Protein AF-A0A239EX72-F1 (afdb_monomer_lite)

Radius of gyration: 17.88 Å; chains: 1; bounding box: 51×38×40 Å

Sequence (132 aa):
MGTRRCLGRELINRTRAIVERHTLRCRTRIGHNTALRYLEGLAVVLEASGWRCVRLYRPDGFPISLPVLRVYAPGAEDVEVWVHVRAEPDDRWSYYEARQGHGTGGHIHLCGDAKGAAEHVEHRLRARMYLC

Structure (mmCIF, N/CA/C/O backbone):
data_AF-A0A239EX72-F1
#
_entry.id   AF-A0A239EX72-F1
#
loop_
_atom_site.group_PDB
_atom_site.id
_atom_site.type_symbol
_atom_site.label_atom_id
_atom_site.label_alt_id
_atom_site.label_comp_id
_atom_site.label_asym_id
_atom_site.label_entity_id
_atom_site.label_seq_id
_atom_site.pdbx_PDB_ins_code
_atom_site.Cartn_x
_atom_site.Cartn_y
_atom_site.Cartn_z
_atom_site.occupancy
_atom_site.B_iso_or_equiv
_atom_site.auth_seq_id
_atom_site.auth_comp_id
_atom_site.auth_asym_id
_atom_site.auth_atom_id
_atom_site.pdbx_PDB_model_num
ATOM 1 N N . MET A 1 1 ? 38.584 30.556 -20.102 1.00 42.38 1 MET A N 1
ATOM 2 C CA . MET A 1 1 ? 38.464 29.078 -20.108 1.00 42.38 1 MET A CA 1
ATOM 3 C C . MET A 1 1 ? 37.609 28.638 -18.919 1.00 42.38 1 MET A C 1
ATOM 5 O O . MET A 1 1 ? 37.953 29.018 -17.815 1.00 42.38 1 MET A O 1
ATOM 9 N N . GLY A 1 2 ? 36.521 27.873 -19.121 1.00 50.16 2 GLY A N 1
ATOM 10 C CA . GLY A 1 2 ? 36.013 26.958 -18.074 1.00 50.16 2 GLY A CA 1
ATOM 11 C C . GLY A 1 2 ? 34.495 26.767 -17.879 1.00 50.16 2 GLY A C 1
ATOM 12 O O . GLY A 1 2 ? 34.089 25.663 -17.540 1.00 50.16 2 GLY A O 1
ATOM 13 N N . THR A 1 3 ? 33.625 27.749 -18.136 1.00 51.31 3 THR A N 1
ATOM 14 C CA . THR A 1 3 ? 32.201 27.680 -17.709 1.00 51.31 3 THR A CA 1
ATOM 15 C C . THR A 1 3 ? 31.259 26.880 -18.621 1.00 51.31 3 THR A C 1
ATOM 17 O O . THR A 1 3 ? 30.183 26.477 -18.189 1.00 51.31 3 THR A O 1
ATOM 20 N N . ARG A 1 4 ? 31.650 26.565 -19.865 1.00 48.59 4 ARG A N 1
ATOM 21 C CA . ARG A 1 4 ? 30.777 25.839 -20.818 1.00 48.59 4 ARG A CA 1
ATOM 22 C C . ARG A 1 4 ? 30.681 24.323 -20.574 1.00 48.59 4 ARG A C 1
ATOM 24 O O . ARG A 1 4 ? 29.738 23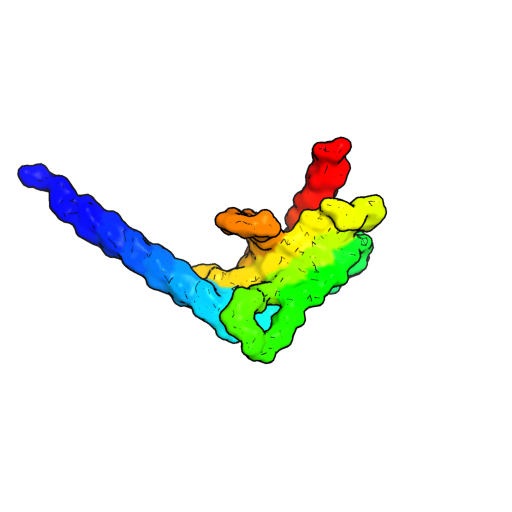.698 -21.046 1.00 48.59 4 ARG A O 1
ATOM 31 N N . ARG A 1 5 ? 31.623 23.720 -19.833 1.00 51.28 5 ARG A N 1
ATOM 32 C CA . ARG A 1 5 ? 31.660 22.258 -19.599 1.00 51.28 5 ARG A CA 1
ATOM 33 C C . ARG A 1 5 ? 30.672 21.781 -18.522 1.00 51.28 5 ARG A C 1
ATOM 35 O O . ARG A 1 5 ? 30.201 20.650 -18.606 1.00 51.28 5 ARG A O 1
ATOM 42 N N . CYS A 1 6 ? 30.322 22.631 -17.556 1.00 53.12 6 CYS A N 1
ATOM 43 C CA . CYS A 1 6 ? 29.379 22.287 -16.484 1.00 53.12 6 CYS A CA 1
ATOM 44 C C . CYS A 1 6 ? 27.919 22.297 -16.966 1.00 53.12 6 CYS A C 1
ATOM 46 O O . CYS A 1 6 ? 27.182 21.356 -16.684 1.00 53.12 6 CYS A O 1
ATOM 48 N N . LEU A 1 7 ? 27.546 23.286 -17.791 1.00 56.56 7 LEU A N 1
ATOM 49 C CA . LEU A 1 7 ? 26.210 23.399 -18.395 1.00 56.56 7 LEU A CA 1
ATOM 50 C C . LEU A 1 7 ? 25.836 22.162 -19.230 1.00 56.56 7 LEU A C 1
ATOM 52 O O . LEU A 1 7 ? 24.712 21.679 -19.140 1.00 56.56 7 LEU A O 1
ATOM 56 N N . GLY A 1 8 ? 26.785 21.599 -19.988 1.00 59.94 8 GLY A N 1
ATOM 57 C CA . GLY A 1 8 ? 26.547 20.393 -20.792 1.00 59.94 8 GLY A CA 1
ATOM 58 C C . GLY A 1 8 ? 26.231 19.145 -19.956 1.00 59.94 8 GLY A C 1
ATOM 59 O O . GLY A 1 8 ? 25.287 18.424 -20.267 1.00 59.94 8 GLY A O 1
ATOM 60 N N . ARG A 1 9 ? 26.969 18.901 -18.862 1.00 61.56 9 ARG A N 1
ATOM 61 C CA . ARG A 1 9 ? 26.714 17.759 -17.958 1.00 61.56 9 ARG A CA 1
ATOM 62 C C . ARG A 1 9 ? 25.416 17.918 -17.171 1.00 61.56 9 ARG A C 1
ATOM 64 O O . ARG A 1 9 ? 24.701 16.939 -16.979 1.00 61.56 9 ARG A O 1
ATOM 71 N N . GLU A 1 10 ? 25.098 19.132 -16.737 1.00 65.44 10 GLU A N 1
ATOM 72 C CA . GLU A 1 10 ? 23.873 19.396 -15.985 1.00 65.44 10 GLU A CA 1
ATOM 73 C C . GLU A 1 10 ? 22.617 19.204 -16.848 1.00 65.44 10 GLU A C 1
ATOM 75 O O . GLU A 1 10 ? 21.649 18.586 -16.403 1.00 65.44 10 GLU A O 1
ATOM 80 N N . LEU A 1 11 ? 22.660 19.638 -18.112 1.00 68.44 11 LEU A N 1
ATOM 81 C CA . LEU A 1 11 ? 21.590 19.392 -19.079 1.00 68.44 11 LEU A CA 1
ATOM 82 C C . LEU A 1 11 ? 21.415 17.893 -19.365 1.00 68.44 11 LEU A C 1
ATOM 84 O O . LEU A 1 11 ? 20.290 17.404 -19.327 1.00 68.44 11 LEU A O 1
ATOM 88 N N . ILE A 1 12 ? 22.505 17.141 -19.560 1.00 72.75 12 ILE A N 1
ATOM 89 C CA . ILE A 1 12 ? 22.450 15.680 -19.761 1.00 72.75 12 ILE A CA 1
ATOM 90 C C . ILE A 1 12 ? 21.832 14.973 -18.543 1.00 72.75 12 ILE A C 1
ATOM 92 O O . ILE A 1 12 ? 20.954 14.123 -18.702 1.00 72.75 12 ILE A O 1
ATOM 96 N N . ASN A 1 13 ? 22.235 15.352 -17.327 1.00 73.31 13 ASN A N 1
ATOM 97 C CA . ASN A 1 13 ? 21.699 14.774 -16.093 1.00 73.31 13 ASN A CA 1
ATOM 98 C C . ASN A 1 13 ? 20.205 15.081 -15.914 1.00 73.31 13 ASN A C 1
ATOM 100 O O . ASN A 1 13 ? 19.441 14.197 -15.523 1.00 73.31 13 ASN A O 1
ATOM 104 N N . ARG A 1 14 ? 19.761 16.302 -16.247 1.00 72.25 14 ARG A N 1
ATOM 105 C CA . ARG A 1 14 ? 18.335 16.668 -16.215 1.00 72.25 14 ARG A CA 1
ATOM 106 C C . ARG A 1 14 ? 17.524 15.868 -17.227 1.00 72.25 14 ARG A C 1
ATOM 108 O O . ARG A 1 14 ? 16.482 15.330 -16.862 1.00 72.25 14 ARG A O 1
ATOM 115 N N . THR A 1 15 ? 18.000 15.744 -18.463 1.00 77.75 15 THR A N 1
ATOM 116 C CA . THR A 1 15 ? 17.302 14.976 -19.503 1.00 77.75 15 THR A CA 1
ATOM 117 C C . THR A 1 15 ? 17.196 13.504 -19.119 1.00 77.75 15 THR A C 1
ATOM 119 O O . THR A 1 15 ? 16.111 12.931 -19.202 1.00 77.75 15 THR A O 1
ATOM 122 N N . ARG A 1 16 ? 18.278 12.908 -18.599 1.00 79.94 16 ARG A N 1
ATOM 123 C CA . ARG A 1 16 ? 18.266 11.535 -18.077 1.00 79.94 16 ARG A CA 1
ATOM 124 C C . ARG A 1 16 ? 17.235 11.368 -16.961 1.00 79.94 16 ARG A C 1
ATOM 126 O O . ARG A 1 16 ? 16.430 10.446 -17.026 1.00 79.94 16 ARG A O 1
ATOM 133 N N . ALA A 1 17 ? 17.202 12.284 -15.994 1.00 78.88 17 ALA A N 1
ATOM 134 C CA . ALA A 1 17 ? 16.235 12.234 -14.901 1.00 78.88 17 ALA A CA 1
ATOM 135 C C . ALA A 1 17 ? 14.778 12.378 -15.387 1.00 78.88 17 ALA A C 1
ATOM 137 O O . ALA A 1 17 ? 13.876 11.767 -14.818 1.00 78.88 17 ALA A O 1
ATOM 138 N N . ILE A 1 18 ? 14.522 13.172 -16.433 1.00 82.31 18 ILE A N 1
ATOM 139 C CA . ILE A 1 18 ? 13.183 13.315 -17.031 1.00 82.31 18 ILE A CA 1
ATOM 140 C C . ILE A 1 18 ? 12.755 12.021 -17.722 1.00 82.31 18 ILE A C 1
ATOM 142 O O . ILE A 1 18 ? 11.626 11.569 -17.509 1.00 82.31 18 ILE A O 1
ATOM 146 N N . VAL A 1 19 ? 13.646 11.437 -18.528 1.00 83.62 19 VAL A N 1
ATOM 147 C CA . VAL A 1 19 ? 13.401 10.171 -19.229 1.00 83.62 19 VAL A CA 1
ATOM 148 C C . VAL A 1 19 ? 13.155 9.061 -18.214 1.00 83.62 19 VAL A C 1
ATOM 150 O O . VAL A 1 19 ? 12.146 8.377 -18.304 1.00 83.62 19 VAL A O 1
ATOM 153 N N . GLU A 1 20 ? 13.997 8.946 -17.189 1.00 83.88 20 GLU A N 1
ATOM 154 C CA . GLU A 1 20 ? 13.853 7.951 -16.126 1.00 83.88 20 GLU A CA 1
ATOM 155 C C . GLU A 1 20 ? 12.517 8.089 -15.386 1.00 83.88 20 GLU A C 1
ATOM 157 O O . GLU A 1 20 ? 11.781 7.112 -15.252 1.00 83.88 20 GLU A O 1
ATOM 162 N N . ARG A 1 21 ? 12.119 9.312 -15.004 1.00 81.62 21 ARG A N 1
ATOM 163 C CA . ARG A 1 21 ? 10.792 9.554 -14.408 1.00 81.62 21 ARG A CA 1
ATOM 164 C C . ARG A 1 21 ? 9.651 9.130 -15.329 1.00 81.62 21 ARG A C 1
ATOM 166 O O . ARG A 1 21 ? 8.671 8.561 -14.848 1.00 81.62 21 ARG A O 1
ATOM 173 N N . HIS A 1 22 ? 9.745 9.417 -16.628 1.00 83.88 22 HIS A N 1
ATOM 174 C CA . HIS A 1 22 ? 8.723 9.008 -17.593 1.00 83.88 22 HIS A CA 1
ATOM 175 C C . HIS A 1 22 ? 8.668 7.489 -17.727 1.00 83.88 22 HIS A C 1
ATOM 177 O O . HIS A 1 22 ? 7.583 6.917 -17.633 1.00 83.88 22 HIS A O 1
ATOM 183 N N . THR A 1 23 ? 9.820 6.834 -17.852 1.00 86.25 23 THR A N 1
ATOM 184 C CA . THR A 1 23 ? 9.929 5.376 -17.924 1.00 86.25 23 THR A CA 1
ATOM 185 C C . THR A 1 23 ? 9.322 4.716 -16.690 1.00 86.25 23 THR A C 1
ATOM 187 O O . THR A 1 23 ? 8.486 3.828 -16.831 1.00 86.25 23 THR A O 1
ATOM 190 N N . LEU A 1 24 ? 9.649 5.177 -15.478 1.00 85.44 24 LEU A N 1
ATOM 191 C CA . LEU A 1 24 ? 9.088 4.632 -14.235 1.00 85.44 24 LEU A CA 1
ATOM 192 C C . LEU A 1 24 ? 7.579 4.865 -14.122 1.00 85.44 24 LEU A C 1
ATOM 194 O O . LEU A 1 24 ? 6.839 3.980 -13.686 1.00 85.44 24 LEU A O 1
ATOM 198 N N . ARG A 1 25 ? 7.089 6.028 -14.564 1.00 82.62 25 ARG A N 1
ATOM 199 C CA . ARG A 1 25 ? 5.649 6.314 -14.609 1.00 82.62 25 ARG A CA 1
ATOM 200 C C . ARG A 1 25 ? 4.927 5.383 -15.581 1.00 82.62 25 ARG A C 1
ATOM 202 O O . ARG A 1 25 ? 3.855 4.882 -15.248 1.00 82.62 25 ARG A O 1
ATOM 209 N N . CYS A 1 26 ? 5.509 5.126 -16.750 1.00 84.50 26 CYS A N 1
ATOM 210 C CA . CYS A 1 26 ? 4.985 4.160 -17.712 1.00 84.50 26 CYS A CA 1
ATOM 211 C C . CYS A 1 26 ? 5.011 2.739 -17.143 1.00 84.50 26 CYS A C 1
ATOM 213 O O . CYS A 1 26 ? 3.982 2.074 -17.172 1.00 84.50 26 CYS A O 1
ATOM 215 N N . ARG A 1 27 ? 6.126 2.302 -16.543 1.00 86.69 27 ARG A N 1
ATOM 216 C CA . ARG A 1 27 ? 6.235 0.983 -15.894 1.00 86.69 27 ARG A CA 1
ATOM 217 C C . ARG A 1 27 ? 5.203 0.800 -14.788 1.00 86.69 27 ARG A C 1
ATOM 219 O O . ARG A 1 27 ? 4.568 -0.243 -14.726 1.00 86.69 27 ARG A O 1
ATOM 226 N N . THR A 1 28 ? 4.969 1.829 -13.978 1.00 84.94 28 THR A N 1
ATOM 227 C CA . THR A 1 28 ? 3.935 1.791 -12.935 1.00 84.94 28 THR A CA 1
ATOM 228 C C . THR A 1 28 ? 2.534 1.626 -13.535 1.00 84.94 28 THR A C 1
ATOM 230 O O . THR A 1 28 ? 1.737 0.854 -13.015 1.00 84.94 28 THR A O 1
ATOM 233 N N . ARG A 1 29 ? 2.227 2.324 -14.639 1.00 80.88 29 ARG A N 1
ATOM 234 C CA . ARG A 1 29 ? 0.927 2.206 -15.325 1.00 80.88 29 ARG A CA 1
ATOM 235 C C . ARG A 1 29 ? 0.733 0.841 -15.979 1.00 80.88 29 ARG A C 1
ATOM 237 O O . ARG A 1 29 ? -0.339 0.271 -15.860 1.00 80.88 29 ARG A O 1
ATOM 244 N N . ILE A 1 30 ? 1.756 0.337 -16.667 1.00 83.00 30 ILE A N 1
ATOM 245 C CA . ILE A 1 30 ? 1.708 -0.959 -17.358 1.00 83.00 30 ILE A CA 1
ATOM 246 C C . ILE A 1 30 ? 1.656 -2.101 -16.336 1.00 83.00 30 ILE A C 1
ATOM 248 O O . ILE A 1 30 ? 0.908 -3.057 -16.505 1.00 83.00 30 ILE A O 1
ATOM 252 N N . GLY A 1 31 ? 2.407 -1.994 -15.240 1.00 85.94 31 GLY A N 1
ATOM 253 C CA . GLY A 1 31 ? 2.424 -2.976 -14.159 1.00 85.94 31 GLY A CA 1
ATOM 254 C C . GLY A 1 31 ? 1.267 -2.834 -13.169 1.00 85.94 31 GLY A C 1
ATOM 255 O O . GLY A 1 31 ? 1.466 -3.102 -11.986 1.00 85.94 31 GLY A O 1
ATOM 256 N N . HIS A 1 32 ? 0.076 -2.421 -13.620 1.00 85.62 32 HIS A N 1
ATOM 257 C CA . HIS A 1 32 ? -1.106 -2.243 -12.769 1.00 85.62 32 HIS A CA 1
ATOM 258 C C . HIS A 1 32 ? -1.394 -3.490 -11.918 1.00 85.62 32 HIS A C 1
ATOM 260 O O . HIS A 1 32 ? -1.473 -3.402 -10.695 1.00 85.62 32 HIS A O 1
ATOM 266 N N . ASN A 1 33 ? -1.419 -4.671 -12.542 1.00 89.00 33 ASN A N 1
ATOM 267 C CA . ASN A 1 33 ? -1.614 -5.948 -11.847 1.00 89.00 33 ASN A CA 1
ATOM 268 C C . ASN A 1 33 ? -0.537 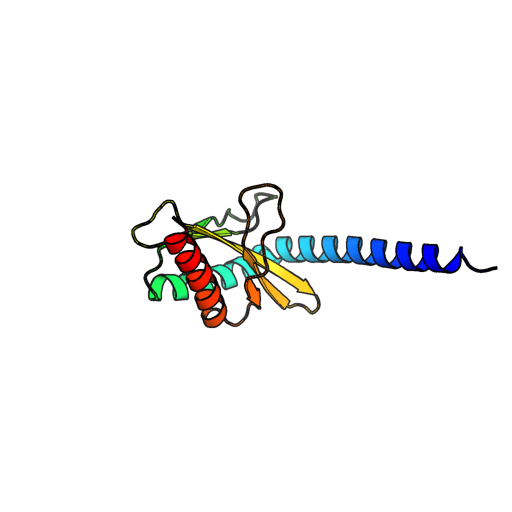-6.239 -10.790 1.00 89.00 33 ASN A C 1
ATOM 270 O O . ASN A 1 33 ? -0.833 -6.796 -9.735 1.00 89.00 33 ASN A O 1
ATOM 274 N N . THR A 1 34 ? 0.713 -5.845 -11.041 1.00 91.31 34 THR A N 1
ATOM 275 C CA . THR A 1 34 ? 1.799 -5.975 -10.060 1.00 91.31 34 THR A CA 1
ATOM 276 C C . THR A 1 34 ? 1.561 -5.058 -8.862 1.00 91.31 34 THR A C 1
ATOM 278 O O . THR A 1 34 ? 1.684 -5.496 -7.720 1.00 91.31 34 THR A O 1
ATOM 281 N N . ALA A 1 35 ? 1.155 -3.810 -9.109 1.00 90.56 35 ALA A N 1
ATOM 282 C CA . ALA A 1 35 ? 0.802 -2.871 -8.051 1.00 90.56 35 ALA A CA 1
ATOM 283 C C . ALA A 1 35 ? -0.383 -3.374 -7.207 1.00 90.56 35 ALA A C 1
ATOM 285 O O . ALA A 1 35 ? -0.314 -3.306 -5.982 1.00 90.56 35 ALA A O 1
ATOM 286 N N . LEU A 1 36 ? -1.423 -3.935 -7.839 1.00 91.56 36 LEU A N 1
ATOM 287 C CA . LEU A 1 36 ? -2.559 -4.543 -7.140 1.00 91.56 36 LEU A CA 1
ATOM 288 C C . LEU A 1 36 ? -2.123 -5.683 -6.219 1.00 91.56 36 LEU A C 1
ATOM 290 O O . LEU A 1 36 ? -2.506 -5.694 -5.057 1.00 91.56 36 LEU A O 1
ATOM 294 N N . ARG A 1 37 ? -1.278 -6.605 -6.697 1.00 94.00 37 ARG A N 1
ATOM 295 C CA . ARG A 1 37 ? -0.786 -7.732 -5.882 1.00 94.00 37 ARG A CA 1
ATOM 296 C C . ARG A 1 37 ? -0.058 -7.267 -4.624 1.00 94.00 37 ARG A C 1
ATOM 298 O O . ARG A 1 37 ? -0.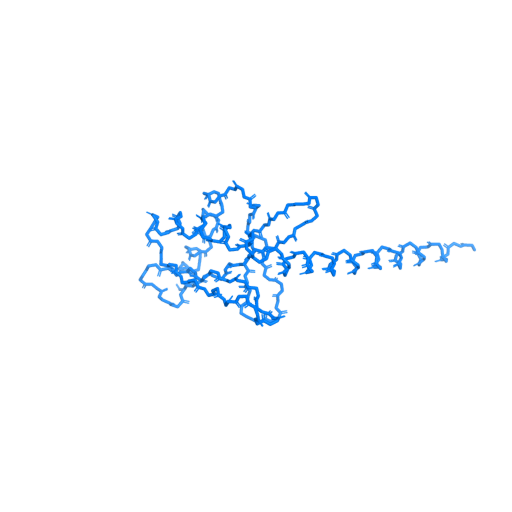286 -7.819 -3.551 1.00 94.00 37 ARG A O 1
ATOM 305 N N . TYR A 1 38 ? 0.799 -6.254 -4.744 1.00 96.00 38 TYR A N 1
ATOM 306 C CA . TYR A 1 38 ? 1.489 -5.695 -3.582 1.00 96.00 38 TYR A CA 1
ATOM 307 C C . TYR A 1 38 ? 0.525 -4.991 -2.624 1.00 96.00 38 TYR A C 1
ATOM 309 O O . TYR A 1 38 ? 0.614 -5.191 -1.415 1.00 96.00 38 TYR A O 1
ATOM 317 N N . LEU A 1 39 ? -0.417 -4.200 -3.143 1.00 95.81 39 LEU A N 1
ATOM 318 C CA . LEU A 1 39 ? -1.406 -3.520 -2.306 1.00 95.81 39 LEU A CA 1
ATOM 319 C C . LEU A 1 39 ? -2.349 -4.503 -1.600 1.00 95.81 39 LEU A C 1
ATOM 321 O O . LEU A 1 39 ? -2.664 -4.280 -0.437 1.00 95.81 39 LEU A O 1
ATOM 325 N N . GLU A 1 40 ? -2.749 -5.592 -2.255 1.00 95.75 40 GLU A N 1
ATOM 326 C CA . GLU A 1 40 ? -3.555 -6.649 -1.637 1.00 95.75 40 GLU A CA 1
ATOM 327 C C . GLU A 1 40 ? -2.787 -7.372 -0.532 1.00 95.75 40 GLU A C 1
ATOM 329 O O . GLU A 1 40 ? -3.308 -7.552 0.566 1.00 95.75 40 GLU A O 1
ATOM 334 N N . GLY A 1 41 ? -1.521 -7.725 -0.776 1.00 97.31 41 GLY A N 1
ATOM 335 C CA . GLY A 1 41 ? -0.672 -8.324 0.255 1.00 97.31 41 GLY A CA 1
ATOM 336 C C . GLY A 1 41 ? -0.525 -7.420 1.482 1.00 97.31 41 GLY A C 1
ATOM 337 O O . GLY A 1 41 ? -0.614 -7.893 2.612 1.00 97.31 41 GLY A O 1
ATOM 338 N N . LEU A 1 42 ? -0.362 -6.112 1.268 1.00 97.69 42 LEU A N 1
ATOM 339 C CA . LEU A 1 42 ? -0.337 -5.131 2.351 1.00 97.69 42 LEU A CA 1
ATOM 340 C C . LEU A 1 42 ? -1.687 -5.036 3.079 1.00 97.69 42 LEU A C 1
ATOM 342 O O . LEU A 1 42 ? -1.709 -4.991 4.308 1.00 97.69 42 LEU A O 1
ATOM 346 N N . ALA A 1 43 ? -2.800 -5.025 2.341 1.00 97.12 43 ALA A N 1
ATOM 347 C CA . ALA A 1 43 ? -4.140 -4.959 2.915 1.00 97.12 43 ALA A CA 1
ATOM 348 C C . ALA A 1 43 ? -4.418 -6.153 3.835 1.00 97.12 43 ALA A C 1
ATOM 350 O O . ALA A 1 43 ? -4.855 -5.946 4.959 1.00 97.12 43 ALA A O 1
ATOM 351 N N . VAL A 1 44 ? -4.075 -7.373 3.408 1.00 97.50 44 VAL A N 1
ATOM 352 C CA . VAL A 1 44 ? -4.238 -8.592 4.220 1.00 97.50 44 VAL A CA 1
ATOM 353 C C . VAL A 1 44 ? -3.495 -8.484 5.551 1.00 97.50 44 VAL A C 1
ATOM 355 O O . VAL A 1 44 ? -4.049 -8.820 6.596 1.00 97.50 44 VAL A O 1
ATOM 358 N N . VAL A 1 45 ? -2.251 -7.998 5.532 1.00 97.81 45 VAL A N 1
ATOM 359 C CA . VAL A 1 45 ? -1.452 -7.842 6.757 1.00 97.81 45 VAL A CA 1
ATOM 360 C C . VAL A 1 45 ? -2.063 -6.789 7.683 1.00 97.81 45 VAL A C 1
ATOM 362 O O . VAL A 1 45 ? -2.196 -7.030 8.879 1.00 97.81 45 VAL A O 1
ATOM 365 N N . LEU A 1 46 ? -2.469 -5.639 7.143 1.00 96.50 46 LEU A N 1
ATOM 366 C CA . LEU A 1 46 ? -3.078 -4.562 7.927 1.00 96.50 46 LEU A CA 1
ATOM 367 C C . LEU A 1 46 ? -4.443 -4.961 8.506 1.00 96.50 46 LEU A C 1
ATOM 369 O O . LEU A 1 46 ? -4.726 -4.673 9.667 1.00 96.50 46 LEU A O 1
ATOM 373 N N . GLU A 1 47 ? -5.277 -5.648 7.728 1.00 95.56 47 GLU A N 1
ATOM 374 C CA . GLU A 1 47 ? -6.576 -6.160 8.175 1.00 95.56 47 GLU A CA 1
ATOM 375 C C . GLU A 1 47 ? -6.407 -7.199 9.289 1.00 95.56 47 GLU A C 1
ATOM 377 O O . GLU A 1 47 ? -7.124 -7.142 10.288 1.00 95.56 47 GLU A O 1
ATOM 382 N N . ALA A 1 48 ? -5.413 -8.088 9.181 1.00 95.19 48 ALA A N 1
ATOM 383 C CA . ALA A 1 48 ? -5.075 -9.037 10.243 1.00 95.19 48 ALA A CA 1
ATOM 384 C C . ALA A 1 48 ? -4.620 -8.343 11.542 1.00 95.19 48 ALA A C 1
ATOM 386 O O . ALA A 1 48 ? -4.879 -8.852 12.632 1.00 95.19 48 ALA A O 1
ATOM 387 N N . SER A 1 49 ? -3.997 -7.166 11.438 1.00 91.19 49 SER A N 1
ATOM 388 C CA . SER A 1 49 ? -3.642 -6.302 12.574 1.00 91.19 49 SER A CA 1
ATOM 389 C C . SER A 1 49 ? -4.803 -5.427 13.086 1.00 91.19 49 SER A C 1
ATOM 391 O O . SER A 1 49 ? -4.612 -4.634 14.008 1.00 91.19 49 SER A O 1
ATOM 393 N N . GLY A 1 50 ? -6.007 -5.548 12.515 1.00 91.25 50 GLY A N 1
ATOM 394 C CA . GLY A 1 50 ? -7.208 -4.834 12.961 1.00 91.25 50 GLY A CA 1
ATOM 395 C C . GLY A 1 50 ? -7.432 -3.460 12.323 1.00 91.25 50 GLY A C 1
ATOM 396 O O . GLY A 1 50 ? -8.303 -2.716 12.774 1.00 91.25 50 GLY A O 1
ATOM 397 N N . TRP A 1 51 ? -6.683 -3.103 11.277 1.00 92.56 51 TRP A N 1
ATOM 398 C CA . TRP A 1 51 ? -6.886 -1.854 10.540 1.00 92.56 51 TRP A CA 1
ATOM 399 C C . TRP A 1 51 ? -7.943 -2.018 9.453 1.00 92.56 51 TRP A C 1
ATOM 401 O O . TRP A 1 51 ? -8.010 -3.036 8.765 1.00 92.56 51 TRP A O 1
ATOM 411 N N . ARG A 1 52 ? -8.752 -0.977 9.236 1.00 93.06 52 ARG A N 1
ATOM 412 C CA . ARG A 1 52 ? -9.755 -0.981 8.167 1.00 93.06 52 ARG A CA 1
ATOM 413 C C . ARG A 1 52 ? -9.118 -0.526 6.860 1.00 93.06 52 ARG A C 1
ATOM 415 O O . ARG A 1 52 ? -8.659 0.610 6.749 1.00 93.06 52 ARG A O 1
ATOM 422 N N . CYS A 1 53 ? -9.156 -1.393 5.855 1.00 94.50 53 CYS A N 1
ATOM 423 C CA . CYS A 1 53 ? -8.612 -1.124 4.531 1.00 94.50 53 CYS A CA 1
ATOM 424 C C . CYS A 1 53 ? -9.728 -0.937 3.493 1.00 94.50 53 CYS A C 1
ATOM 426 O O . CYS A 1 53 ? -10.641 -1.750 3.373 1.00 94.50 53 CYS A O 1
ATOM 428 N N . VAL A 1 54 ? -9.647 0.133 2.704 1.00 91.19 54 VAL A N 1
ATOM 429 C CA . VAL A 1 54 ? -10.540 0.418 1.577 1.00 91.19 54 VAL A CA 1
ATOM 430 C C . VAL A 1 54 ? -9.725 0.411 0.290 1.00 91.19 54 VAL A C 1
ATOM 432 O O . VAL A 1 54 ? -8.837 1.237 0.073 1.00 91.19 54 VAL A O 1
ATOM 435 N N . ARG A 1 55 ? -10.039 -0.548 -0.578 1.00 92.19 55 ARG A N 1
ATOM 436 C CA . ARG A 1 55 ? -9.374 -0.766 -1.864 1.00 92.19 55 ARG A CA 1
ATOM 437 C C . ARG A 1 55 ? -9.986 0.172 -2.903 1.00 92.19 55 ARG A C 1
ATOM 439 O O . ARG A 1 55 ? -11.112 -0.025 -3.344 1.00 92.19 55 ARG A O 1
ATOM 446 N N . LEU A 1 56 ? -9.252 1.209 -3.295 1.00 87.12 56 LEU A N 1
ATOM 447 C CA . LEU A 1 56 ? -9.632 2.153 -4.352 1.00 87.12 56 LEU A CA 1
ATOM 448 C C . LEU A 1 56 ? -8.955 1.748 -5.666 1.00 87.12 56 LEU A C 1
ATOM 450 O O . LEU A 1 56 ? -8.205 2.508 -6.287 1.00 87.12 56 LEU A O 1
ATOM 454 N N . TYR A 1 57 ? -9.183 0.500 -6.063 1.00 82.00 57 TYR A N 1
ATOM 455 C CA . TYR A 1 57 ? -8.607 -0.093 -7.261 1.00 82.00 57 TYR A CA 1
ATOM 456 C C . TY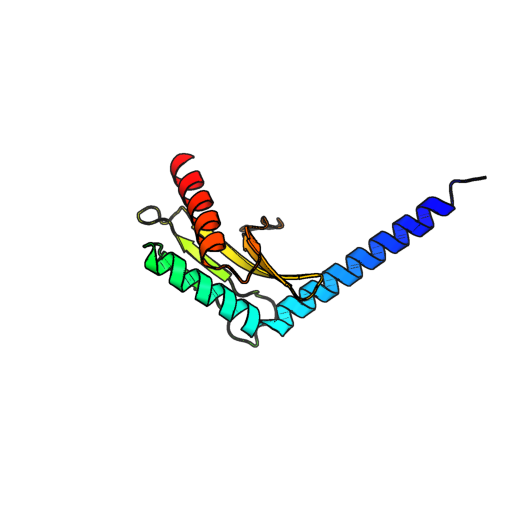R A 1 57 ? -9.565 0.181 -8.411 1.00 82.00 57 TYR A C 1
ATOM 458 O O . TYR A 1 57 ? -10.553 -0.526 -8.596 1.00 82.00 57 TYR A O 1
ATOM 466 N N . ARG A 1 58 ? -9.346 1.273 -9.150 1.00 69.19 58 ARG A N 1
ATOM 467 C CA . ARG A 1 58 ? -10.121 1.468 -10.378 1.00 69.19 58 ARG A CA 1
ATOM 468 C C . ARG A 1 58 ? -9.776 0.349 -11.366 1.00 69.19 58 ARG A C 1
ATOM 470 O O . ARG A 1 58 ? -8.593 0.036 -11.486 1.00 69.19 58 ARG A O 1
ATOM 477 N N . PRO A 1 59 ? -10.772 -0.214 -12.068 1.00 58.50 59 PRO A N 1
ATOM 478 C CA . PRO A 1 59 ? -10.538 -1.274 -13.035 1.00 58.50 59 PRO A CA 1
ATOM 479 C C . PRO A 1 59 ? -9.642 -0.804 -14.188 1.00 58.50 59 PRO A C 1
ATOM 481 O O . PRO A 1 59 ? -9.660 0.374 -14.574 1.00 58.50 59 PRO A O 1
ATOM 484 N N . ASP A 1 60 ? -8.887 -1.754 -14.742 1.00 49.94 60 ASP A N 1
ATOM 485 C CA . ASP A 1 60 ? -8.095 -1.584 -15.958 1.00 49.94 60 ASP A CA 1
ATOM 486 C C . ASP A 1 60 ? -8.967 -0.985 -17.079 1.00 49.94 60 ASP A C 1
ATOM 488 O O . ASP A 1 60 ? -10.059 -1.472 -17.368 1.00 49.94 60 ASP A O 1
ATOM 492 N N . GLY A 1 61 ? -8.507 0.113 -17.690 1.00 45.66 61 GLY A N 1
ATOM 493 C CA . GLY A 1 61 ? -9.232 0.830 -18.752 1.00 45.66 61 GLY A CA 1
ATOM 494 C C . GLY A 1 61 ? -9.516 2.307 -18.462 1.00 45.66 61 GLY A C 1
ATOM 495 O O . GLY A 1 61 ? -9.788 3.062 -19.393 1.00 45.66 61 GLY A O 1
ATOM 496 N N . PHE A 1 62 ? -9.373 2.765 -17.210 1.00 47.25 62 PHE A N 1
ATOM 497 C CA . PHE A 1 62 ? -9.388 4.198 -16.886 1.00 47.25 62 PHE A CA 1
ATOM 498 C C . PHE A 1 62 ? -7.964 4.790 -16.919 1.00 47.25 62 PHE A C 1
ATOM 500 O O . PHE A 1 62 ? -7.148 4.469 -16.055 1.00 47.25 62 PHE A O 1
ATOM 507 N N . PRO A 1 63 ? -7.637 5.698 -17.858 1.00 48.72 63 PRO A N 1
ATOM 508 C CA . PRO A 1 63 ? -6.249 5.987 -18.247 1.00 48.72 63 PRO A CA 1
ATOM 509 C C . PRO A 1 63 ? -5.357 6.724 -17.221 1.00 48.72 63 PRO A C 1
ATOM 511 O O . PRO A 1 63 ? -4.254 7.150 -17.574 1.00 48.72 63 PRO A O 1
ATOM 514 N N . ILE A 1 64 ? -5.789 6.957 -15.971 1.00 53.91 64 ILE A N 1
ATOM 515 C CA . ILE A 1 64 ? -5.162 8.004 -15.134 1.00 53.91 64 ILE A CA 1
ATOM 516 C C . ILE A 1 64 ? -4.959 7.645 -13.649 1.00 53.91 64 ILE A C 1
ATOM 518 O O . ILE A 1 64 ? -4.070 8.229 -13.025 1.00 53.91 64 ILE A O 1
ATOM 522 N N . SER A 1 65 ? -5.683 6.689 -13.062 1.00 66.31 65 SER A N 1
ATOM 523 C CA . SER A 1 65 ? -5.613 6.462 -11.607 1.00 66.31 65 SER A CA 1
ATOM 524 C C . SER A 1 65 ? -4.738 5.261 -11.251 1.00 66.31 65 SER A C 1
ATOM 526 O O . SER A 1 65 ? -5.057 4.132 -11.605 1.00 66.31 65 SER A O 1
ATOM 528 N N . LEU A 1 66 ? -3.640 5.507 -10.529 1.00 76.94 66 LEU A N 1
ATOM 529 C CA . LEU A 1 66 ? -2.893 4.442 -9.855 1.00 76.94 66 LEU A CA 1
ATOM 530 C C . LEU A 1 66 ? -3.809 3.758 -8.828 1.00 76.94 66 LEU A C 1
ATOM 532 O O . LEU A 1 66 ? -4.619 4.460 -8.218 1.00 76.94 66 LEU A O 1
ATOM 536 N N . PRO A 1 67 ? -3.699 2.434 -8.621 1.00 86.81 67 PRO A N 1
ATOM 537 C CA . PRO A 1 67 ? -4.445 1.777 -7.562 1.00 86.81 67 PRO A CA 1
ATOM 538 C C . PRO A 1 67 ? -3.992 2.334 -6.212 1.00 86.81 67 PRO A C 1
ATOM 540 O O . PRO A 1 67 ? -2.794 2.516 -5.968 1.00 86.81 67 PRO A O 1
ATOM 543 N N . VAL A 1 68 ? -4.965 2.634 -5.355 1.00 89.19 68 VAL A N 1
ATOM 544 C CA . VAL A 1 68 ? -4.724 3.181 -4.019 1.00 89.19 68 VAL A CA 1
ATOM 545 C C . VAL A 1 68 ? -5.389 2.290 -2.983 1.00 89.19 68 VAL A C 1
ATOM 547 O O . VAL A 1 68 ? -6.529 1.865 -3.150 1.00 89.19 68 VAL A O 1
ATOM 550 N N . LEU A 1 69 ? -4.681 2.030 -1.894 1.00 93.06 69 LEU A N 1
ATOM 551 C CA . LEU A 1 69 ? -5.212 1.447 -0.675 1.00 93.06 69 LEU A CA 1
ATOM 552 C C . LEU A 1 69 ? -5.361 2.555 0.367 1.00 93.06 69 LEU A C 1
ATOM 554 O O . LEU A 1 69 ? -4.379 3.189 0.743 1.00 93.06 69 LEU A O 1
ATOM 558 N N . ARG A 1 70 ? -6.580 2.803 0.829 1.00 92.19 70 ARG A N 1
ATOM 559 C CA . ARG A 1 70 ? -6.856 3.746 1.914 1.00 92.19 70 ARG A CA 1
ATOM 560 C C . ARG A 1 70 ? -6.953 2.965 3.218 1.00 92.19 70 ARG A C 1
ATOM 562 O O . ARG A 1 70 ? -7.710 2.004 3.293 1.00 92.19 70 ARG A O 1
ATOM 569 N N . VAL A 1 71 ? -6.174 3.350 4.218 1.00 93.12 71 VAL A N 1
ATOM 570 C CA . VAL A 1 71 ? -6.084 2.661 5.508 1.00 93.12 71 VAL A CA 1
ATOM 571 C C . VAL A 1 71 ? -6.557 3.614 6.588 1.00 93.12 71 VAL A C 1
ATOM 573 O O . VAL A 1 71 ? -6.060 4.737 6.670 1.00 93.12 71 VAL A O 1
ATOM 576 N N . TYR A 1 72 ? -7.503 3.158 7.398 1.00 90.38 72 TYR A N 1
ATOM 577 C CA . TYR A 1 72 ? -8.105 3.942 8.464 1.00 90.38 72 TYR A CA 1
ATOM 578 C C . TYR A 1 72 ? -7.683 3.453 9.832 1.00 90.38 72 TYR A C 1
ATOM 580 O O . TYR A 1 72 ? -7.630 2.250 10.106 1.00 90.38 72 TYR A O 1
ATOM 588 N N . ALA A 1 73 ? -7.484 4.430 10.701 1.00 84.56 73 ALA A N 1
ATOM 589 C CA . ALA A 1 73 ? -7.425 4.264 12.131 1.00 84.56 73 ALA A CA 1
ATOM 590 C C . ALA A 1 73 ? -8.733 3.679 12.704 1.00 84.56 73 ALA A C 1
ATOM 592 O O . ALA A 1 73 ? -9.806 4.246 12.482 1.00 84.56 73 ALA A O 1
ATOM 593 N N . PRO A 1 74 ? -8.676 2.586 13.487 1.00 78.81 74 PRO A N 1
ATOM 594 C CA . PRO A 1 74 ? -9.831 2.118 14.244 1.00 78.81 74 PRO A CA 1
ATOM 595 C C . PRO A 1 74 ? -10.329 3.219 15.186 1.00 78.81 74 PRO A C 1
ATOM 597 O O . PRO A 1 74 ? -9.548 3.778 15.952 1.00 78.81 74 PRO A O 1
ATOM 600 N N . GLY A 1 75 ? -11.623 3.538 15.125 1.00 79.00 75 GLY A N 1
ATOM 601 C CA . GLY A 1 75 ? -12.244 4.541 15.998 1.00 79.00 75 GLY A CA 1
ATOM 602 C C . GLY A 1 75 ? -11.927 6.006 15.665 1.00 79.00 75 GLY A C 1
ATOM 603 O O . GLY A 1 75 ? -12.420 6.883 16.365 1.00 79.00 75 GLY A O 1
ATOM 604 N N . ALA A 1 76 ? -11.160 6.285 14.606 1.00 80.06 76 ALA A N 1
ATOM 605 C CA . ALA A 1 76 ? -10.878 7.643 14.140 1.00 80.06 76 ALA A CA 1
ATOM 606 C C . ALA A 1 76 ? -10.972 7.700 12.608 1.00 80.06 76 ALA A C 1
ATOM 608 O O . ALA A 1 76 ? -9.964 7.651 11.907 1.00 80.06 76 ALA A O 1
ATOM 609 N N . GLU A 1 77 ? -12.198 7.783 12.081 1.00 75.38 77 GLU A N 1
ATOM 610 C CA . GLU A 1 77 ? -12.444 7.745 10.629 1.00 75.38 77 GLU A CA 1
ATOM 611 C C . GLU A 1 77 ? -11.835 8.937 9.869 1.00 75.38 77 GLU A C 1
ATOM 613 O O . GLU A 1 77 ? -11.583 8.827 8.671 1.00 75.38 77 GLU A O 1
ATOM 618 N N . ASP A 1 78 ? -11.513 10.032 10.563 1.00 80.06 78 ASP A N 1
ATOM 619 C CA . ASP A 1 78 ? -10.814 11.190 9.989 1.00 80.06 78 ASP A CA 1
ATOM 620 C C . ASP A 1 78 ? -9.288 10.990 9.887 1.00 80.06 78 ASP A C 1
ATOM 622 O O . ASP A 1 78 ? -8.590 11.779 9.243 1.00 80.06 78 ASP A O 1
ATOM 626 N N . VAL A 1 79 ? -8.741 9.932 10.503 1.00 83.50 79 VAL A N 1
ATOM 627 C CA . VAL A 1 79 ? -7.308 9.617 10.478 1.00 83.50 79 VAL A CA 1
ATOM 628 C C . VAL A 1 79 ?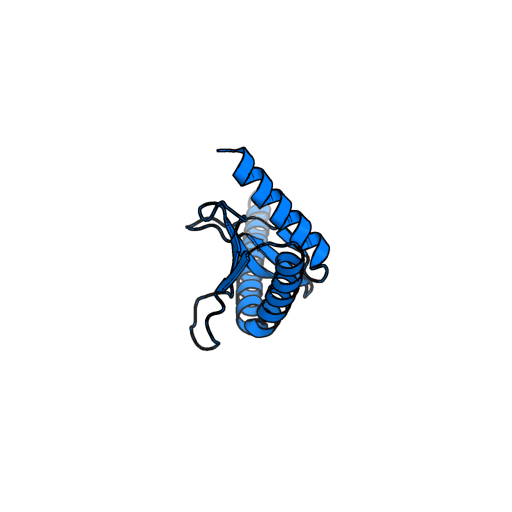 -7.035 8.488 9.493 1.00 83.50 79 VAL A C 1
ATOM 630 O O . VAL A 1 79 ? -7.352 7.317 9.718 1.00 83.50 79 VAL A O 1
ATOM 633 N N . GLU A 1 80 ? -6.367 8.841 8.397 1.00 88.12 80 GLU A N 1
ATOM 634 C CA . GLU A 1 80 ? -6.121 7.917 7.297 1.00 88.12 80 GLU A CA 1
ATOM 635 C C . GLU A 1 80 ? -4.749 8.065 6.656 1.00 88.12 80 GLU A C 1
ATOM 637 O O . GLU A 1 80 ? -4.105 9.113 6.730 1.00 88.12 80 GLU A O 1
ATOM 642 N N . VAL A 1 81 ? -4.322 7.006 5.973 1.00 89.88 81 VAL A N 1
ATOM 643 C CA . VAL A 1 81 ? -3.160 6.980 5.083 1.00 89.88 81 VAL A CA 1
ATOM 644 C C . VAL A 1 81 ? -3.606 6.414 3.742 1.00 89.88 81 VAL A C 1
ATOM 646 O O . VAL A 1 81 ? -4.294 5.398 3.676 1.00 89.88 81 VAL A O 1
ATOM 649 N N . TRP A 1 82 ? -3.201 7.067 2.658 1.00 90.69 82 TRP A N 1
ATOM 650 C CA . TRP A 1 82 ? -3.429 6.582 1.302 1.00 90.69 82 TRP A CA 1
ATOM 651 C C . TRP A 1 82 ? -2.120 5.992 0.803 1.00 90.69 82 TRP A C 1
ATOM 653 O O . TRP A 1 82 ? -1.097 6.669 0.825 1.00 90.69 82 TRP A O 1
ATOM 663 N N . VAL A 1 83 ? -2.131 4.743 0.360 1.00 92.81 83 VAL A N 1
ATOM 664 C CA . VAL A 1 83 ? -0.943 4.022 -0.096 1.00 92.81 83 VAL A CA 1
ATOM 665 C C . VAL A 1 83 ? -1.105 3.667 -1.564 1.00 92.81 83 VAL A C 1
ATOM 667 O O . VAL A 1 83 ? -2.100 3.067 -1.956 1.00 92.81 83 VAL A O 1
ATOM 670 N N . HIS A 1 84 ? -0.116 3.993 -2.385 1.00 91.25 84 HIS A N 1
ATOM 671 C CA . HIS A 1 84 ? -0.006 3.500 -3.756 1.00 91.25 84 HIS A CA 1
ATOM 672 C C . HIS A 1 84 ? 1.358 2.851 -3.965 1.00 91.25 84 HIS A C 1
ATOM 674 O O . HIS A 1 84 ? 2.294 3.048 -3.192 1.00 91.25 84 HIS A O 1
ATOM 680 N N . VAL A 1 85 ? 1.484 2.075 -5.033 1.00 92.31 85 VAL A N 1
ATOM 681 C CA . VAL A 1 85 ? 2.722 1.368 -5.371 1.00 92.31 85 VAL A CA 1
ATOM 682 C C . VAL A 1 85 ? 3.313 1.962 -6.647 1.00 92.31 85 VAL A C 1
ATOM 684 O O . VAL A 1 85 ? 2.584 2.299 -7.583 1.00 92.31 85 VAL A O 1
ATOM 687 N N . ARG A 1 86 ? 4.637 2.155 -6.675 1.00 90.06 86 ARG A N 1
ATOM 688 C CA . ARG A 1 86 ? 5.363 2.670 -7.848 1.00 90.06 86 ARG A CA 1
ATOM 689 C C . ARG A 1 86 ? 6.537 1.784 -8.202 1.00 90.06 86 ARG A C 1
ATOM 691 O O . ARG A 1 86 ? 7.207 1.270 -7.312 1.00 90.06 86 ARG A O 1
ATOM 698 N N . ALA A 1 87 ? 6.792 1.669 -9.499 1.00 90.88 87 ALA A N 1
ATOM 699 C CA . ALA A 1 87 ? 8.021 1.081 -9.998 1.00 90.88 87 ALA A CA 1
ATOM 700 C C . ALA A 1 87 ? 9.204 2.004 -9.674 1.00 90.88 87 ALA A C 1
ATOM 702 O O . ALA A 1 87 ? 9.115 3.228 -9.817 1.00 90.88 87 ALA A O 1
ATOM 703 N N . GLU A 1 88 ? 10.313 1.396 -9.287 1.00 88.56 88 GLU A N 1
ATOM 704 C CA . GLU A 1 88 ? 11.598 2.033 -9.033 1.00 88.56 88 GLU A CA 1
ATOM 705 C C . GLU A 1 88 ? 12.641 1.583 -10.068 1.00 88.56 88 GLU A C 1
ATOM 707 O O . GLU A 1 88 ? 12.390 0.644 -10.843 1.00 88.56 88 GLU A O 1
ATOM 712 N N . PRO A 1 89 ? 13.807 2.257 -10.129 1.00 85.38 89 PRO A N 1
ATOM 713 C CA . PRO A 1 89 ? 14.962 1.727 -10.841 1.00 85.38 89 PRO A CA 1
ATOM 714 C C . PRO A 1 89 ? 15.292 0.297 -10.381 1.00 85.38 89 PRO A C 1
ATOM 716 O O . PRO A 1 89 ? 14.952 -0.107 -9.264 1.00 85.38 89 PRO A O 1
ATOM 719 N N . ASP A 1 90 ? 15.971 -0.455 -11.247 1.00 85.75 90 ASP A N 1
ATOM 720 C CA . ASP A 1 90 ? 16.415 -1.836 -10.991 1.00 85.75 90 ASP A CA 1
ATOM 721 C C . ASP A 1 90 ? 15.275 -2.858 -10.841 1.00 85.75 90 ASP A C 1
ATOM 723 O O . ASP A 1 90 ? 15.345 -3.780 -10.036 1.00 85.75 90 ASP A O 1
ATOM 727 N N . ASP A 1 91 ? 14.187 -2.674 -11.591 1.00 84.44 91 ASP A N 1
ATOM 728 C CA . ASP A 1 91 ? 13.007 -3.552 -11.583 1.00 84.44 91 ASP A CA 1
ATOM 729 C C . ASP A 1 91 ? 12.277 -3.720 -10.237 1.00 84.44 91 ASP A C 1
ATOM 731 O O . ASP A 1 91 ? 11.338 -4.509 -10.119 1.00 84.44 91 ASP A O 1
ATOM 735 N N . ARG A 1 92 ? 12.616 -2.895 -9.246 1.00 92.88 92 ARG A N 1
ATOM 736 C CA . ARG A 1 92 ? 11.957 -2.883 -7.940 1.00 92.88 92 ARG A CA 1
ATOM 737 C C . ARG A 1 92 ? 10.636 -2.123 -7.961 1.00 92.88 92 ARG A C 1
ATOM 739 O O . ARG A 1 92 ? 10.309 -1.387 -8.895 1.00 92.88 92 ARG A O 1
ATOM 746 N N . TRP A 1 93 ? 9.895 -2.296 -6.877 1.00 94.62 93 TRP A N 1
ATOM 747 C CA . TRP A 1 93 ? 8.658 -1.593 -6.577 1.00 94.62 93 TRP A CA 1
ATOM 748 C C . TRP A 1 93 ? 8.695 -1.138 -5.124 1.00 94.62 93 TRP A C 1
ATOM 750 O O . TRP A 1 93 ? 9.308 -1.812 -4.298 1.00 94.62 93 TRP A O 1
ATOM 760 N N . SER A 1 94 ? 8.021 -0.036 -4.814 1.00 95.19 94 SER A N 1
ATOM 761 C CA . SER A 1 94 ? 7.904 0.455 -3.439 1.00 95.19 94 SER A CA 1
ATOM 762 C C . SER A 1 94 ? 6.516 0.990 -3.144 1.00 95.19 94 SER A C 1
ATOM 764 O O . SER A 1 94 ? 5.827 1.529 -4.020 1.00 95.19 94 SER A O 1
ATOM 766 N N . TYR A 1 95 ? 6.142 0.878 -1.875 1.00 95.25 95 TYR A N 1
ATOM 767 C CA . TYR A 1 95 ? 4.987 1.530 -1.293 1.00 95.25 95 TYR A CA 1
ATOM 768 C C . TYR A 1 95 ? 5.298 3.005 -1.068 1.00 95.25 95 TYR A C 1
ATOM 770 O O . TYR A 1 95 ? 6.341 3.384 -0.529 1.00 95.25 95 TYR A O 1
ATOM 778 N N . TYR A 1 96 ? 4.355 3.847 -1.452 1.00 92.06 96 TYR A N 1
ATOM 779 C CA . TYR A 1 96 ? 4.409 5.284 -1.285 1.00 92.06 96 TYR A CA 1
ATOM 780 C C . TYR A 1 96 ? 3.121 5.763 -0.650 1.00 92.06 96 TYR A C 1
ATOM 782 O O . TYR A 1 96 ? 2.041 5.262 -0.946 1.00 92.06 96 TYR A O 1
ATOM 790 N N . GLU A 1 97 ? 3.240 6.769 0.200 1.00 90.25 97 GLU A N 1
ATOM 791 C CA . GLU A 1 97 ? 2.079 7.507 0.643 1.00 90.25 97 GLU A CA 1
ATOM 792 C C . GLU A 1 97 ? 1.612 8.408 -0.507 1.00 90.25 97 GLU A C 1
ATOM 794 O O . GLU A 1 97 ? 2.410 9.128 -1.115 1.00 90.25 97 GLU A O 1
ATOM 799 N N . ALA A 1 98 ? 0.321 8.382 -0.814 1.00 82.25 98 ALA A N 1
ATOM 800 C CA . ALA A 1 98 ? -0.327 9.388 -1.631 1.00 82.25 98 ALA A CA 1
ATOM 801 C C . ALA A 1 98 ? -0.732 10.553 -0.721 1.00 82.25 98 ALA A C 1
ATOM 803 O O . ALA A 1 98 ? -1.394 10.363 0.296 1.00 82.25 98 ALA A O 1
ATOM 804 N N . ARG A 1 99 ? -0.353 11.783 -1.081 1.00 70.19 99 ARG A N 1
ATOM 805 C CA . ARG A 1 99 ? -0.947 12.970 -0.456 1.00 70.19 99 ARG A CA 1
ATOM 806 C C . ARG A 1 99 ? -2.254 13.293 -1.170 1.00 70.19 99 ARG A C 1
ATOM 808 O O . ARG A 1 99 ? -2.308 13.261 -2.398 1.00 70.19 99 ARG A O 1
ATOM 815 N N . GLN A 1 100 ? -3.275 13.679 -0.413 1.00 54.50 100 GLN A N 1
ATOM 816 C CA . GLN A 1 100 ? -4.423 14.387 -0.969 1.00 54.50 100 GLN A CA 1
ATOM 817 C C . GLN A 1 100 ? -3.915 15.768 -1.454 1.00 54.50 100 GLN A C 1
ATOM 819 O O . GLN A 1 100 ? -3.527 16.605 -0.642 1.00 54.50 100 GLN A O 1
ATOM 824 N N . GLY A 1 101 ? -3.782 15.973 -2.774 1.00 49.84 101 GLY A N 1
ATOM 825 C CA . GLY A 1 101 ? -3.295 17.228 -3.386 1.00 49.84 101 GLY A CA 1
ATOM 826 C C . GLY A 1 101 ? -1.939 17.149 -4.120 1.00 49.84 101 GLY A C 1
ATOM 827 O O . GLY A 1 101 ? -1.423 16.077 -4.417 1.00 49.84 101 GLY A O 1
ATOM 828 N N . HIS A 1 102 ? -1.358 18.311 -4.452 1.00 39.41 102 HIS A N 1
ATOM 829 C CA . HIS A 1 102 ? -0.279 18.488 -5.453 1.00 39.41 102 HIS A CA 1
ATOM 830 C C . HIS A 1 102 ? 1.152 18.099 -5.013 1.00 39.41 102 HIS A C 1
ATOM 832 O O . HIS A 1 102 ? 2.122 18.480 -5.668 1.00 39.41 102 HIS A O 1
ATOM 838 N N . GLY A 1 103 ? 1.317 17.365 -3.911 1.00 48.16 103 GLY A N 1
ATOM 839 C CA . GLY A 1 103 ? 2.630 16.960 -3.397 1.00 48.16 103 GLY A CA 1
ATOM 840 C C . GLY A 1 103 ? 2.987 15.517 -3.751 1.00 48.16 103 GLY A C 1
ATOM 841 O O . GLY A 1 103 ? 2.137 14.632 -3.710 1.00 48.16 103 GLY A O 1
ATOM 842 N N . THR A 1 104 ? 4.264 15.238 -4.025 1.00 55.47 104 THR A N 1
ATOM 843 C CA . THR A 1 104 ? 4.782 13.863 -3.975 1.00 55.47 104 THR A CA 1
ATOM 844 C C . THR A 1 104 ? 4.760 13.396 -2.527 1.00 55.47 104 THR A C 1
ATOM 846 O O . THR A 1 104 ? 5.540 13.887 -1.715 1.00 55.47 104 THR A O 1
ATOM 849 N N . GLY A 1 105 ? 3.851 12.484 -2.185 1.00 69.44 105 GLY A N 1
ATOM 850 C CA . GLY A 1 105 ? 3.885 11.841 -0.877 1.00 69.44 105 GLY A CA 1
ATOM 851 C C . GLY A 1 105 ? 5.134 10.970 -0.689 1.00 69.44 105 GLY A C 1
ATOM 852 O O . GLY A 1 105 ? 5.894 10.715 -1.633 1.00 69.44 105 GLY A O 1
ATOM 853 N N . GLY A 1 106 ? 5.397 10.616 0.567 1.00 86.25 106 GLY A N 1
ATOM 854 C CA . GLY A 1 106 ? 6.670 10.045 0.997 1.00 86.25 106 GLY A CA 1
ATOM 855 C C . GLY A 1 106 ? 6.826 8.569 0.642 1.00 86.25 106 GLY A C 1
ATOM 856 O O . GLY A 1 106 ? 5.850 7.826 0.572 1.00 86.25 106 GLY A O 1
ATOM 857 N N . HIS A 1 107 ? 8.071 8.134 0.443 1.00 92.00 107 HIS A N 1
ATOM 858 C CA . HIS A 1 107 ? 8.406 6.709 0.410 1.00 92.00 107 HIS A CA 1
ATOM 859 C C . HIS A 1 107 ? 8.008 6.048 1.737 1.00 92.00 107 HIS A C 1
ATOM 861 O O . HIS A 1 107 ? 8.247 6.606 2.810 1.00 92.00 107 HIS A O 1
ATOM 867 N N . ILE A 1 108 ? 7.372 4.880 1.672 1.00 93.81 108 ILE A N 1
ATOM 868 C CA . ILE A 1 108 ? 7.019 4.077 2.846 1.00 93.81 108 ILE A CA 1
ATOM 869 C C . ILE A 1 108 ? 8.057 2.986 3.028 1.00 93.81 108 ILE A C 1
ATOM 871 O O . ILE A 1 108 ? 8.775 2.998 4.020 1.00 93.81 108 ILE A O 1
ATOM 875 N N . HIS A 1 109 ? 8.118 2.062 2.075 1.00 95.94 109 HIS A N 1
ATOM 876 C CA . HIS A 1 109 ? 8.911 0.850 2.186 1.00 95.94 109 HIS A CA 1
ATOM 877 C C . HIS A 1 109 ? 9.057 0.181 0.817 1.00 95.94 109 HIS A C 1
ATOM 879 O O . HIS A 1 109 ? 8.169 0.313 -0.029 1.00 95.94 109 HIS A O 1
ATOM 885 N N . LEU A 1 110 ? 10.128 -0.589 0.625 1.00 95.81 110 LEU A N 1
ATOM 886 C CA . LEU A 1 110 ? 10.290 -1.445 -0.550 1.00 95.81 110 LEU A CA 1
ATOM 887 C C . LEU A 1 110 ? 9.198 -2.526 -0.577 1.00 95.81 110 LEU A C 1
ATOM 889 O O . LEU A 1 110 ? 8.826 -3.093 0.456 1.00 95.81 110 LEU A O 1
ATOM 893 N N . CYS A 1 111 ? 8.682 -2.827 -1.766 1.00 95.00 111 CYS A N 1
ATOM 894 C CA . CYS A 1 111 ? 7.804 -3.972 -1.973 1.00 95.00 111 CYS A CA 1
ATOM 895 C C . CYS A 1 111 ? 8.599 -5.282 -1.861 1.00 95.00 111 CYS A C 1
ATOM 897 O O . CYS A 1 111 ? 9.794 -5.329 -2.144 1.00 95.00 111 CYS A O 1
ATOM 899 N N . GLY A 1 112 ? 7.917 -6.357 -1.461 1.00 92.12 112 GLY A N 1
ATOM 900 C CA . GLY A 1 112 ? 8.535 -7.651 -1.136 1.00 92.12 112 GLY A CA 1
ATOM 901 C C . GLY A 1 112 ? 8.529 -7.968 0.361 1.00 92.12 112 GLY A C 1
ATOM 902 O O . GLY A 1 112 ? 8.605 -9.134 0.725 1.00 92.12 112 GLY A O 1
ATOM 903 N N . ASP A 1 113 ? 8.324 -6.958 1.208 1.00 95.06 113 ASP A N 1
ATOM 904 C CA . ASP A 1 113 ? 8.073 -7.120 2.640 1.00 95.06 113 ASP A CA 1
ATOM 905 C C . ASP A 1 113 ? 6.807 -6.349 3.039 1.00 95.06 113 ASP A C 1
ATOM 907 O O . ASP A 1 113 ? 6.831 -5.152 3.331 1.00 95.06 113 ASP A O 1
ATOM 911 N N . ALA A 1 114 ? 5.665 -7.039 2.987 1.00 96.12 114 ALA A N 1
ATOM 912 C CA . ALA A 1 114 ? 4.377 -6.460 3.363 1.00 96.12 114 ALA A CA 1
ATOM 913 C C . ALA A 1 114 ? 4.271 -6.208 4.875 1.00 96.12 114 ALA A C 1
ATOM 915 O O . ALA A 1 114 ? 3.550 -5.300 5.282 1.00 96.12 114 ALA A O 1
ATOM 916 N N . LYS A 1 115 ? 5.004 -6.967 5.700 1.00 97.00 115 LYS A N 1
ATOM 917 C CA . LYS A 1 115 ? 4.977 -6.822 7.156 1.00 97.00 115 LYS A CA 1
ATOM 918 C C . LYS A 1 115 ? 5.726 -5.568 7.593 1.00 97.00 115 LYS A C 1
ATOM 920 O O . LYS A 1 115 ? 5.133 -4.725 8.260 1.00 97.00 115 LYS A O 1
ATOM 925 N N . GLY A 1 116 ? 6.965 -5.390 7.134 1.00 96.81 116 GLY A N 1
ATOM 926 C CA . GLY A 1 116 ? 7.718 -4.160 7.380 1.00 96.81 116 GLY A CA 1
ATOM 927 C C . GLY A 1 116 ? 6.999 -2.932 6.820 1.00 96.81 116 GLY A C 1
ATOM 928 O O . GLY A 1 116 ? 6.911 -1.898 7.483 1.00 96.81 116 GLY A O 1
ATOM 929 N N . ALA A 1 117 ? 6.380 -3.045 5.640 1.00 96.94 117 ALA A N 1
ATOM 930 C CA . ALA A 1 117 ? 5.553 -1.971 5.094 1.00 96.94 117 ALA A CA 1
ATOM 931 C C . ALA A 1 117 ? 4.339 -1.635 5.983 1.00 96.94 117 ALA A C 1
ATOM 933 O O . ALA A 1 117 ? 4.064 -0.451 6.196 1.00 96.94 117 ALA A O 1
ATOM 934 N N . ALA A 1 118 ? 3.641 -2.644 6.518 1.00 97.19 118 ALA A N 1
ATOM 935 C CA . ALA A 1 118 ? 2.518 -2.450 7.430 1.00 97.19 118 ALA A CA 1
ATOM 936 C C . ALA A 1 118 ? 2.955 -1.709 8.698 1.00 97.19 118 ALA A C 1
ATOM 938 O O . ALA A 1 118 ? 2.356 -0.690 9.025 1.00 97.19 118 ALA A O 1
ATOM 939 N N . GLU A 1 119 ? 4.057 -2.115 9.333 1.00 96.62 119 GLU A N 1
ATOM 940 C CA . GLU A 1 119 ? 4.600 -1.453 10.530 1.00 96.62 119 GLU A CA 1
ATOM 941 C C . GLU A 1 119 ? 4.841 0.054 10.306 1.00 96.62 119 GLU A C 1
ATOM 943 O O . GLU A 1 119 ? 4.476 0.886 11.141 1.00 96.62 119 GLU A O 1
ATOM 948 N N . HIS A 1 120 ? 5.370 0.438 9.139 1.00 96.06 120 HIS A N 1
ATOM 949 C CA . HIS A 1 120 ? 5.564 1.848 8.785 1.00 96.06 120 HIS A CA 1
ATOM 950 C C . HIS A 1 120 ? 4.240 2.599 8.564 1.00 96.06 120 HIS A C 1
ATOM 952 O O . HIS A 1 120 ? 4.146 3.790 8.875 1.00 96.06 120 HIS A O 1
ATOM 958 N N . VAL A 1 121 ? 3.215 1.944 8.009 1.00 94.69 121 VAL A N 1
ATOM 959 C CA . VAL A 1 121 ? 1.870 2.530 7.858 1.00 94.69 121 VAL A CA 1
ATOM 960 C C . VAL A 1 121 ? 1.216 2.724 9.224 1.00 94.69 121 VAL A C 1
ATOM 962 O O . VAL A 1 121 ? 0.727 3.818 9.510 1.00 94.69 121 VAL A O 1
ATOM 965 N N . GLU A 1 122 ? 1.264 1.710 10.087 1.00 93.25 122 GLU A N 1
ATOM 966 C CA . GLU A 1 122 ? 0.729 1.779 11.446 1.00 93.25 122 GLU A CA 1
ATOM 967 C C . GLU A 1 122 ? 1.384 2.898 12.250 1.00 93.25 122 GLU A C 1
ATOM 969 O O . GLU A 1 122 ? 0.693 3.680 12.901 1.00 93.25 122 GLU A O 1
ATOM 974 N N . HIS A 1 123 ? 2.712 3.018 12.170 1.00 92.19 123 HIS A N 1
ATOM 975 C CA . HIS A 1 123 ? 3.444 4.080 12.847 1.00 92.19 123 HIS A CA 1
ATOM 976 C C . HIS A 1 123 ? 2.954 5.471 12.416 1.00 92.19 123 HIS A C 1
ATOM 978 O O . HIS A 1 123 ? 2.728 6.333 13.265 1.00 92.19 123 HIS A O 1
ATOM 984 N N . ARG A 1 124 ? 2.711 5.687 11.114 1.00 90.56 124 ARG A N 1
ATOM 985 C CA . ARG A 1 124 ? 2.155 6.954 10.610 1.00 90.56 124 ARG A CA 1
ATOM 986 C C . ARG A 1 124 ? 0.736 7.214 11.103 1.00 90.56 124 ARG A C 1
ATOM 988 O O . ARG A 1 124 ? 0.435 8.348 11.467 1.00 90.56 124 ARG A O 1
ATOM 995 N N . LEU A 1 125 ? -0.128 6.200 11.101 1.00 89.19 125 LEU A N 1
ATOM 996 C CA . LEU A 1 125 ? -1.506 6.336 11.581 1.00 89.19 125 LEU A CA 1
ATOM 997 C C . LEU A 1 125 ? -1.537 6.664 13.073 1.00 89.19 125 LEU A C 1
ATOM 999 O O . LEU A 1 125 ? -2.188 7.626 13.470 1.00 89.19 125 LEU A O 1
ATOM 1003 N N . ARG A 1 126 ? -0.765 5.936 13.887 1.00 88.56 126 ARG A N 1
ATOM 1004 C CA . ARG A 1 126 ? -0.624 6.209 15.323 1.00 88.56 126 ARG A CA 1
ATOM 1005 C C . ARG A 1 126 ? -0.084 7.615 15.567 1.00 88.56 126 ARG A C 1
ATOM 1007 O O . ARG A 1 126 ? -0.671 8.355 16.343 1.00 88.56 126 ARG A O 1
ATOM 1014 N N . ALA A 1 127 ? 0.971 8.026 14.860 1.00 86.94 127 ALA A N 1
ATOM 1015 C CA . ALA A 1 127 ? 1.509 9.380 14.981 1.00 86.94 127 ALA A CA 1
ATOM 1016 C C . ALA A 1 127 ? 0.453 10.460 14.684 1.00 86.94 127 ALA A C 1
ATOM 1018 O O . ALA A 1 127 ? 0.426 11.478 15.363 1.00 86.94 127 ALA A O 1
ATOM 1019 N N . ARG A 1 128 ? -0.446 10.232 13.716 1.00 86.69 128 ARG A N 1
ATOM 1020 C CA . ARG A 1 128 ? -1.561 11.150 13.422 1.00 86.69 128 ARG A CA 1
ATOM 1021 C C . ARG A 1 128 ? -2.623 11.168 14.514 1.00 86.69 128 ARG A C 1
ATOM 1023 O O . ARG A 1 128 ? -3.105 12.244 14.830 1.00 86.69 128 ARG A O 1
ATOM 1030 N N . MET A 1 129 ? -2.948 10.018 15.106 1.00 83.19 129 MET A N 1
ATOM 1031 C CA . MET A 1 129 ? -3.892 9.944 16.229 1.00 83.19 129 MET A CA 1
ATOM 1032 C C . MET A 1 129 ? -3.421 10.762 17.443 1.00 83.19 129 MET A C 1
ATOM 1034 O O . MET A 1 129 ? -4.247 11.335 18.139 1.00 83.19 129 MET A O 1
ATOM 1038 N N . TYR A 1 130 ? -2.108 10.811 17.705 1.00 78.25 130 TYR A N 1
ATOM 1039 C CA . TYR A 1 130 ? -1.533 11.509 18.866 1.00 78.25 130 TYR A CA 1
ATOM 1040 C C . TYR A 1 130 ? -1.210 12.994 18.629 1.00 78.25 130 TYR A C 1
ATOM 1042 O O . TYR A 1 130 ? -0.744 13.662 19.548 1.00 78.25 130 TYR A O 1
ATOM 1050 N N . LEU A 1 131 ? -1.406 13.510 17.411 1.00 65.56 131 LEU A N 1
ATOM 1051 C CA . LEU A 1 131 ? -1.171 14.920 17.064 1.00 65.56 131 LEU A CA 1
ATOM 1052 C C . LEU A 1 131 ? -2.461 15.765 17.072 1.00 65.56 131 LEU A C 1
ATOM 1054 O O . LEU A 1 131 ? -2.419 16.922 16.648 1.00 65.56 131 LEU A O 1
ATOM 1058 N N . CYS A 1 132 ? -3.577 15.191 17.532 1.00 49.53 132 CYS A N 1
ATOM 1059 C CA . CYS A 1 132 ? -4.858 15.867 17.735 1.00 49.53 132 CYS A CA 1
ATOM 1060 C C . CYS A 1 132 ? -5.030 16.329 19.184 1.00 49.53 132 CYS A C 1
ATOM 1062 O O . CYS A 1 132 ? -4.715 15.534 20.099 1.00 49.53 132 CYS A O 1
#

Organism: NCBI:txid134959

Foldseek 3Di:
DDDPVVVVVVVVVVVVVVVQVVVQVVVQQVCLVVFVVQLVLLCVLLVVVVWDKDWQRDDPPDRDDFTWIWIDDVPCRVQIWIWTKTADPPRWIFIFTDDPD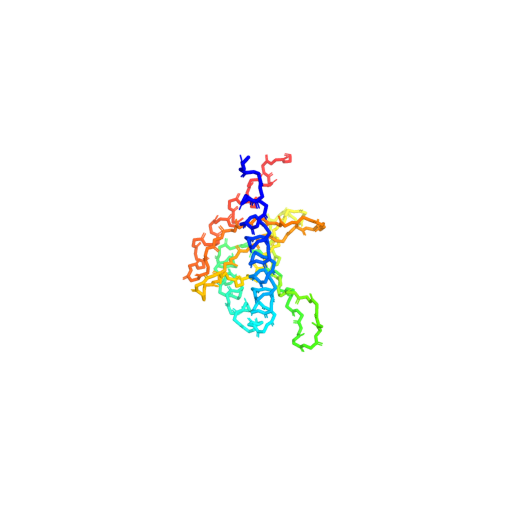DDGGGTQGTGPDSNSSNVSRVVRSVVVVVVD

pLDDT: mean 81.83, std 15.37, range [39.41, 97.81]

Secondary structure (DSSP, 8-state):
--THHHHHHHHHHHHHHHHHHHHHHHHHHHTHHHHHHHHHHHHHHHHHTT-EEEEE-PPTT-TTPPPEEEEEETTEEEEEEEEEEEE-STT-EEEEEEPSSSS-PPEEEETT-HHHHHHHHHHHHHHHHTT-